Protein AF-A0A915APQ9-F1 (afdb_monomer_lite)

Structure (mmCIF, N/CA/C/O backbone):
data_AF-A0A915APQ9-F1
#
_entry.id   AF-A0A915APQ9-F1
#
loop_
_atom_site.group_PDB
_atom_site.id
_atom_site.type_symbol
_atom_site.label_atom_id
_atom_site.label_alt_id
_atom_site.label_comp_id
_atom_site.label_asym_id
_atom_site.label_entity_id
_atom_site.label_seq_id
_atom_site.pdbx_PDB_ins_code
_atom_site.Cartn_x
_atom_site.Cartn_y
_atom_site.Cartn_z
_atom_site.occupancy
_atom_site.B_iso_or_equiv
_atom_site.auth_seq_id
_atom_site.auth_comp_id
_atom_site.auth_asym_id
_atom_site.auth_atom_id
_atom_site.pdbx_PDB_model_num
ATOM 1 N N . ALA A 1 1 ? -46.929 1.017 49.444 1.00 63.69 1 ALA A N 1
ATOM 2 C CA . ALA A 1 1 ? -46.415 2.122 50.280 1.00 63.69 1 ALA A CA 1
ATOM 3 C C . ALA A 1 1 ? -45.073 1.771 50.927 1.00 63.69 1 ALA A C 1
ATOM 5 O O . ALA A 1 1 ? -44.061 2.223 50.421 1.00 63.69 1 ALA A O 1
ATOM 6 N N . GLN A 1 2 ? -45.010 0.938 51.979 1.00 65.94 2 GLN A N 1
ATOM 7 C CA . GLN A 1 2 ? -43.718 0.617 52.624 1.00 65.94 2 GLN A CA 1
ATOM 8 C C . GLN A 1 2 ? -42.772 -0.227 51.752 1.00 65.94 2 GLN A C 1
ATOM 10 O O . GLN A 1 2 ? -41.571 -0.003 51.766 1.00 65.94 2 GLN A O 1
ATOM 15 N N . ARG A 1 3 ? -43.302 -1.153 50.942 1.00 67.50 3 ARG A N 1
ATOM 16 C CA . ARG A 1 3 ? -42.493 -1.939 49.990 1.00 67.50 3 ARG A CA 1
ATOM 17 C C . ARG A 1 3 ? -41.857 -1.076 48.899 1.00 67.50 3 ARG A C 1
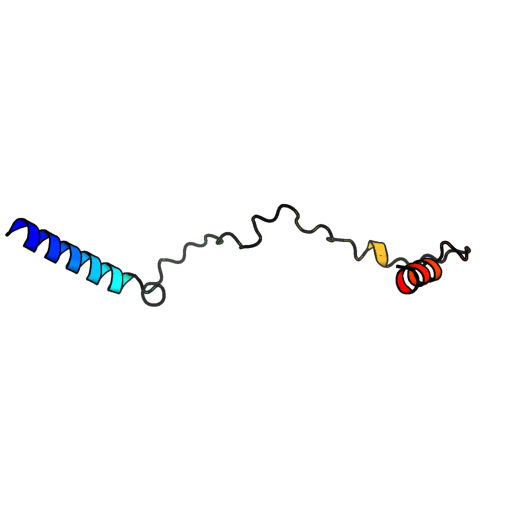ATOM 19 O O . ARG A 1 3 ? -40.716 -1.312 48.537 1.00 67.50 3 ARG A O 1
ATOM 26 N N . ASP A 1 4 ? -42.569 -0.057 48.431 1.00 74.25 4 ASP A N 1
ATOM 27 C CA . ASP A 1 4 ? -42.086 0.837 47.372 1.00 74.25 4 ASP A CA 1
ATOM 28 C C . ASP A 1 4 ? -40.976 1.762 47.888 1.00 74.25 4 ASP A C 1
ATOM 30 O O . ASP A 1 4 ? -40.023 2.038 47.168 1.00 74.25 4 ASP A O 1
ATOM 34 N N . ALA A 1 5 ? -41.058 2.175 49.160 1.00 80.00 5 ALA A N 1
ATOM 35 C CA . ALA A 1 5 ? -40.008 2.947 49.822 1.00 80.00 5 ALA A CA 1
ATOM 36 C C . ALA A 1 5 ? -38.712 2.135 49.986 1.00 80.00 5 ALA A C 1
ATOM 38 O O . ALA A 1 5 ? -37.636 2.640 49.690 1.00 80.00 5 ALA A O 1
ATOM 39 N N . VAL A 1 6 ? -38.822 0.858 50.369 1.00 81.25 6 VAL A N 1
ATOM 40 C CA . VAL A 1 6 ? -37.669 -0.054 50.476 1.00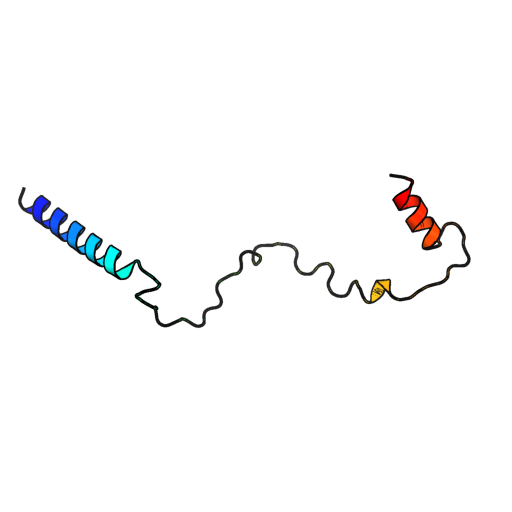 81.25 6 VAL A CA 1
ATOM 41 C C . VAL A 1 6 ? -37.027 -0.305 49.106 1.00 81.25 6 VAL A C 1
ATOM 43 O O . VAL A 1 6 ? -35.808 -0.316 48.989 1.00 81.25 6 VAL A O 1
ATOM 46 N N . ILE A 1 7 ? -37.831 -0.459 48.049 1.00 83.69 7 ILE A N 1
ATOM 47 C CA . ILE A 1 7 ? -37.318 -0.635 46.680 1.00 83.69 7 ILE A CA 1
ATOM 48 C C . ILE A 1 7 ? -36.584 0.625 46.204 1.00 83.69 7 ILE A C 1
ATOM 50 O O . ILE A 1 7 ? -35.527 0.512 45.587 1.00 83.69 7 ILE A O 1
ATOM 54 N N . ALA A 1 8 ? -37.120 1.813 46.492 1.00 82.38 8 ALA A N 1
ATOM 55 C CA . ALA A 1 8 ? -36.479 3.075 46.133 1.00 82.38 8 ALA A CA 1
ATOM 56 C C . ALA A 1 8 ? -35.138 3.270 46.863 1.00 82.38 8 ALA A C 1
ATOM 58 O O . ALA A 1 8 ? -34.158 3.676 46.243 1.00 82.38 8 ALA A O 1
ATOM 59 N N . GLU A 1 9 ? -35.076 2.919 48.148 1.00 84.00 9 GLU A N 1
ATOM 60 C CA . GLU A 1 9 ? -33.854 2.998 48.955 1.00 84.00 9 GLU A CA 1
ATOM 61 C C . GLU A 1 9 ? -32.776 2.011 48.468 1.00 84.00 9 GLU A C 1
ATOM 63 O O . GLU A 1 9 ? -31.603 2.369 48.343 1.00 84.00 9 GLU A O 1
ATOM 68 N N . GLU A 1 10 ? -33.168 0.787 48.102 1.00 81.44 10 GLU A N 1
ATOM 69 C CA . GLU A 1 10 ? -32.261 -0.202 47.505 1.00 81.44 10 GLU A CA 1
ATOM 70 C C . GLU A 1 10 ? -31.740 0.271 46.135 1.00 81.44 10 GLU A C 1
ATOM 72 O O . GLU A 1 10 ? -30.551 0.159 45.838 1.00 81.44 10 GLU A O 1
ATOM 77 N N . GLN A 1 11 ? -32.603 0.870 45.308 1.00 79.88 11 GLN A N 1
ATOM 78 C CA . GLN A 1 11 ? -32.206 1.451 44.022 1.00 79.88 11 GLN A CA 1
ATOM 79 C C . GLN A 1 11 ? -31.238 2.624 44.186 1.00 79.88 11 GLN A C 1
ATOM 81 O O . GLN A 1 11 ? -30.293 2.749 43.403 1.00 79.8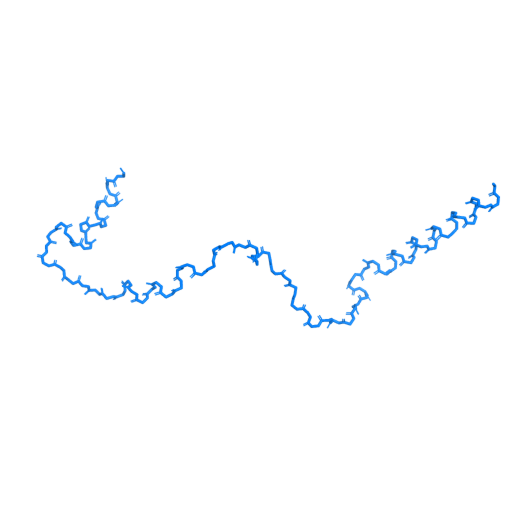8 11 GLN A O 1
ATOM 86 N N . GLU A 1 12 ? -31.436 3.470 45.198 1.00 81.81 12 GLU A N 1
ATOM 87 C CA . GLU A 1 12 ? -30.503 4.550 45.513 1.00 81.81 12 GLU A CA 1
ATOM 88 C C . GLU A 1 12 ? -29.155 4.018 45.992 1.00 81.81 12 GLU A C 1
ATOM 90 O O . GLU A 1 12 ? -28.126 4.509 45.526 1.00 81.81 12 GLU A O 1
ATOM 95 N N . ARG A 1 13 ? -29.135 2.976 46.830 1.00 83.06 13 ARG A N 1
ATOM 96 C CA . ARG A 1 13 ? -27.894 2.299 47.238 1.00 83.06 13 ARG A CA 1
ATOM 97 C C . ARG A 1 13 ? -27.132 1.707 46.056 1.00 83.06 13 ARG A C 1
ATOM 99 O O . ARG A 1 13 ? -25.936 1.938 45.923 1.00 83.06 13 ARG A O 1
ATOM 106 N N . ILE A 1 14 ? -27.821 1.001 45.163 1.00 80.38 14 ILE A N 1
ATOM 107 C CA . ILE A 1 14 ? -27.204 0.433 43.955 1.00 80.38 14 ILE A CA 1
ATOM 108 C C . ILE A 1 14 ? -26.670 1.553 43.051 1.00 80.38 14 ILE A C 1
ATOM 110 O O . ILE A 1 14 ? -25.603 1.440 42.446 1.00 80.38 14 ILE A O 1
ATOM 114 N N . ARG A 1 15 ? -27.395 2.671 42.952 1.00 80.88 15 ARG A N 1
ATOM 115 C CA . ARG A 1 15 ? -26.972 3.830 42.162 1.00 80.88 15 ARG A CA 1
ATOM 116 C C . ARG A 1 15 ? -25.729 4.499 42.747 1.00 80.88 15 ARG A C 1
ATOM 118 O O . ARG A 1 15 ? -24.838 4.850 41.975 1.00 80.88 15 ARG A O 1
ATOM 125 N N . THR A 1 16 ? -25.650 4.684 44.063 1.00 78.31 16 THR A N 1
ATOM 126 C CA . THR A 1 16 ? -24.472 5.286 44.709 1.00 78.31 16 THR A CA 1
ATOM 127 C C . THR A 1 16 ? -23.250 4.380 44.599 1.00 78.31 16 THR A C 1
ATOM 129 O O . THR A 1 16 ? -22.173 4.873 44.270 1.00 78.31 16 THR A O 1
ATOM 132 N N . GLU A 1 17 ? -23.423 3.067 44.756 1.00 77.75 17 GLU A N 1
ATOM 133 C CA . GLU A 1 17 ? -22.370 2.064 44.560 1.00 77.75 17 GLU A CA 1
ATOM 134 C C . GLU A 1 17 ? -21.839 2.067 43.115 1.00 77.75 17 GLU A C 1
ATOM 136 O O . GLU A 1 17 ? -20.632 2.162 42.891 1.00 77.75 17 GLU A O 1
ATOM 141 N N . ASN A 1 18 ? -22.727 2.091 42.116 1.00 76.25 18 ASN A N 1
ATOM 142 C CA . ASN A 1 18 ? -22.338 2.154 40.702 1.00 76.25 18 ASN A CA 1
ATOM 143 C C . ASN A 1 18 ? -21.637 3.467 40.319 1.00 76.25 18 ASN A C 1
ATOM 145 O O . ASN A 1 18 ? -20.725 3.457 39.496 1.00 76.25 18 ASN A O 1
ATOM 149 N N . ILE A 1 19 ? -22.041 4.604 40.894 1.00 75.12 19 ILE A N 1
ATOM 150 C CA . ILE A 1 19 ? -21.363 5.893 40.670 1.00 75.12 19 ILE A CA 1
ATOM 151 C C . ILE 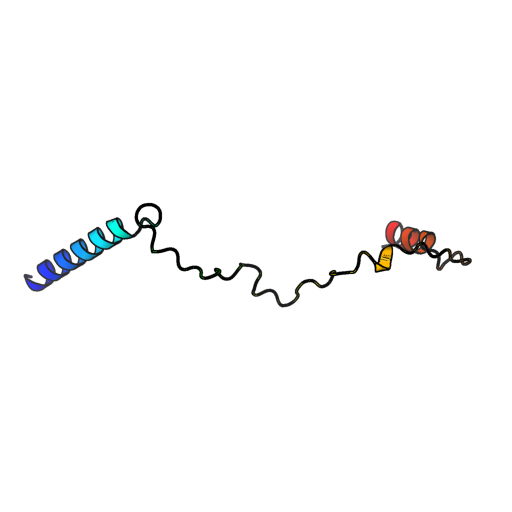A 1 19 ? -19.961 5.873 41.288 1.00 75.12 19 ILE A C 1
ATOM 153 O O . ILE A 1 19 ? -19.020 6.395 40.688 1.00 75.12 19 ILE A O 1
ATOM 157 N N . LEU A 1 20 ? -19.813 5.251 42.460 1.00 69.31 20 LEU A N 1
ATOM 158 C CA . LEU A 1 20 ? -18.536 5.144 43.159 1.00 69.31 20 LEU A CA 1
ATOM 159 C C . LEU A 1 20 ? -17.563 4.200 42.433 1.00 69.31 20 LEU A C 1
ATOM 161 O O . LEU A 1 20 ? -16.374 4.502 42.329 1.00 69.31 20 LEU A O 1
ATOM 165 N N . HIS A 1 21 ? -18.066 3.089 41.886 1.00 67.75 21 HIS A N 1
ATOM 166 C CA . HIS A 1 21 ? -17.251 2.082 41.200 1.00 67.75 21 HIS A CA 1
ATOM 167 C C . HIS A 1 21 ? -17.139 2.266 39.682 1.00 67.75 21 HIS A C 1
ATOM 169 O O . HIS A 1 21 ? -16.270 1.662 39.057 1.00 67.75 21 HIS A O 1
ATOM 175 N N . GLY A 1 22 ? -17.944 3.143 39.082 1.00 67.50 22 GLY A N 1
ATOM 176 C CA . GLY A 1 22 ? -17.969 3.388 37.640 1.00 67.50 22 GLY A CA 1
ATOM 177 C C . GLY A 1 22 ? -16.794 4.201 37.091 1.00 67.50 22 GLY A C 1
ATOM 178 O O . GLY A 1 22 ? -16.747 4.424 35.883 1.00 67.50 22 GLY A O 1
ATOM 179 N N . ASN A 1 23 ? -15.860 4.661 37.937 1.00 69.38 23 ASN A N 1
ATOM 180 C CA . ASN A 1 23 ? -14.659 5.367 37.495 1.00 69.38 23 ASN A CA 1
ATOM 181 C C . ASN A 1 23 ? -13.451 4.411 37.365 1.00 69.38 23 ASN A C 1
ATOM 183 O O . ASN A 1 23 ? -12.752 4.169 38.354 1.00 69.38 23 ASN A O 1
ATOM 187 N N . PRO A 1 24 ? -13.133 3.933 36.147 1.00 67.62 24 PRO A N 1
ATOM 188 C CA . PRO A 1 24 ? -12.001 3.037 35.904 1.00 67.62 24 PRO A CA 1
ATOM 189 C C . PRO A 1 24 ? -10.619 3.681 36.128 1.00 67.62 24 PRO A C 1
ATOM 191 O O . PRO A 1 24 ? -9.618 2.973 36.080 1.00 67.62 24 PRO A O 1
ATOM 194 N N . LEU A 1 25 ? -10.527 5.000 36.363 1.00 63.62 25 LEU A N 1
ATOM 195 C CA . LEU A 1 25 ? -9.280 5.669 36.770 1.00 63.62 25 LEU A CA 1
ATOM 196 C C . LEU A 1 25 ? -9.055 5.641 38.288 1.00 63.62 25 LEU A C 1
ATOM 198 O O . LEU A 1 25 ? -7.917 5.771 38.730 1.00 63.62 25 LEU A O 1
ATOM 202 N N . LEU A 1 26 ? -10.126 5.509 39.078 1.00 66.44 26 LEU A N 1
ATOM 203 C CA . LEU A 1 26 ? -10.058 5.479 40.544 1.00 66.44 26 LEU A CA 1
ATOM 204 C C . LEU A 1 26 ? -10.049 4.050 41.095 1.00 66.44 26 LEU A C 1
ATOM 206 O O . LEU A 1 26 ? -9.485 3.829 42.161 1.00 66.44 26 LEU A O 1
ATOM 210 N N . ASN A 1 27 ? -10.601 3.092 40.344 1.00 63.09 27 ASN A N 1
ATOM 211 C CA . ASN A 1 27 ? -10.541 1.666 40.651 1.00 63.09 27 ASN A CA 1
ATOM 212 C C . ASN A 1 27 ? -9.812 0.929 39.523 1.00 63.09 27 ASN A C 1
ATOM 214 O O . ASN A 1 27 ? -10.456 0.462 38.580 1.00 63.09 27 ASN A O 1
ATOM 218 N N . PRO A 1 28 ? -8.471 0.839 39.575 1.00 61.00 28 PRO A N 1
ATOM 219 C CA . PRO A 1 28 ? -7.758 -0.081 38.714 1.00 61.00 28 PRO A CA 1
ATOM 220 C C . PRO A 1 28 ? -8.151 -1.502 39.133 1.00 61.00 28 PRO A C 1
ATOM 222 O O . PRO A 1 28 ? -7.627 -2.038 40.108 1.00 61.00 28 PRO A O 1
ATOM 225 N N . GLU A 1 29 ? -9.089 -2.106 38.401 1.00 66.25 29 GLU A N 1
ATOM 226 C CA . GLU A 1 29 ? -9.250 -3.562 38.392 1.00 66.25 29 GLU A CA 1
ATOM 227 C C . GLU A 1 29 ? -7.854 -4.182 38.219 1.00 66.25 29 GLU A C 1
ATOM 229 O O . GLU A 1 29 ? -7.073 -3.656 37.409 1.00 66.25 29 GLU A O 1
ATOM 234 N N . PRO A 1 30 ? -7.493 -5.242 38.973 1.00 66.06 30 PRO A N 1
ATOM 235 C CA . PRO A 1 30 ? -6.209 -5.910 38.808 1.00 66.06 30 PRO A CA 1
ATOM 236 C C . PRO A 1 30 ? -6.046 -6.198 37.322 1.00 66.06 30 PRO A C 1
ATOM 238 O O . PRO A 1 30 ? -6.879 -6.882 36.733 1.00 66.06 30 PRO A O 1
ATOM 241 N N . ALA A 1 31 ? -5.056 -5.552 36.700 1.00 61.44 31 ALA A N 1
ATOM 242 C CA . ALA A 1 31 ? -4.936 -5.508 35.255 1.00 61.44 31 ALA A CA 1
ATOM 243 C C . ALA A 1 31 ? -4.732 -6.932 34.735 1.00 61.44 31 ALA A C 1
ATOM 245 O O . ALA A 1 31 ? -3.613 -7.441 34.695 1.00 61.44 31 ALA A O 1
ATOM 246 N N . ASP A 1 32 ? -5.834 -7.575 34.357 1.00 62.28 32 ASP A N 1
ATOM 247 C CA . ASP A 1 32 ? -5.829 -8.841 33.659 1.00 62.28 32 ASP A CA 1
ATOM 248 C C . ASP A 1 32 ? -4.940 -8.639 32.432 1.00 62.28 32 ASP A C 1
ATOM 250 O O . ASP A 1 32 ? -5.207 -7.778 31.587 1.00 62.28 32 ASP A O 1
ATOM 254 N N . PHE A 1 33 ? -3.871 -9.428 32.318 1.00 66.62 33 PHE A N 1
ATOM 255 C CA . PHE A 1 33 ? -2.953 -9.422 31.175 1.00 66.62 33 PHE A CA 1
ATOM 256 C C . PHE A 1 33 ? -3.625 -10.046 29.934 1.00 66.62 33 PHE A C 1
ATOM 258 O O . PHE A 1 33 ? -3.050 -10.847 29.201 1.00 66.62 33 PHE A O 1
ATOM 265 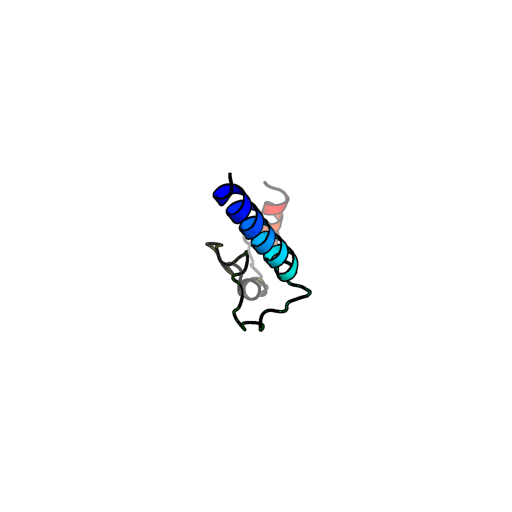N N . ARG A 1 34 ? -4.905 -9.737 29.710 1.00 69.19 34 ARG A N 1
ATOM 266 C CA . ARG A 1 34 ? -5.687 -10.177 28.565 1.00 69.19 34 ARG A CA 1
ATOM 267 C C . ARG A 1 34 ? -5.547 -9.127 27.480 1.00 69.19 34 ARG A C 1
ATOM 269 O O . ARG A 1 34 ? -5.990 -7.987 27.616 1.00 69.19 34 ARG A O 1
ATOM 276 N N . VAL A 1 35 ? -4.928 -9.531 26.377 1.00 73.00 35 VAL A N 1
ATOM 277 C CA . VAL A 1 35 ? -4.850 -8.719 25.163 1.00 73.00 35 VAL A CA 1
ATOM 278 C C . VAL A 1 35 ? -6.279 -8.453 24.683 1.00 73.00 35 VAL A C 1
ATOM 280 O O . VAL A 1 35 ? -6.989 -9.372 24.276 1.00 73.00 35 VAL A O 1
ATOM 283 N N . LYS A 1 36 ? -6.723 -7.195 24.777 1.00 74.94 36 LYS A N 1
ATOM 284 C CA . LYS A 1 36 ? -8.019 -6.763 24.240 1.00 74.94 36 LYS A CA 1
ATOM 285 C C . LYS A 1 36 ? -8.017 -6.949 22.723 1.00 74.94 36 LYS A C 1
ATOM 287 O O . LYS A 1 36 ? -7.056 -6.561 22.056 1.00 74.94 36 LYS A O 1
ATOM 292 N N . ARG A 1 37 ? -9.106 -7.523 22.200 1.00 80.75 37 ARG A N 1
ATOM 293 C CA . ARG A 1 37 ? -9.326 -7.721 20.762 1.00 80.75 37 ARG A CA 1
ATOM 294 C C . ARG A 1 37 ? -9.193 -6.387 20.034 1.00 80.75 37 ARG A C 1
ATOM 296 O O . ARG A 1 37 ? -9.784 -5.392 20.463 1.00 80.75 37 ARG A O 1
ATOM 303 N N . ARG A 1 38 ? -8.399 -6.354 18.968 1.00 79.62 38 ARG A N 1
ATOM 304 C CA . ARG A 1 38 ? -8.137 -5.112 18.237 1.00 79.62 38 ARG A CA 1
ATOM 305 C C . ARG A 1 38 ? -9.270 -4.838 17.252 1.00 79.62 38 ARG A C 1
ATOM 307 O O . ARG A 1 38 ? -9.932 -5.756 16.783 1.00 79.62 38 ARG A O 1
ATOM 314 N N . TRP A 1 39 ? -9.504 -3.566 16.938 1.00 85.50 39 TRP A N 1
ATOM 315 C CA . TRP A 1 39 ? -10.551 -3.153 15.993 1.00 85.50 39 TRP A CA 1
ATOM 316 C C . TRP A 1 39 ? -10.355 -3.757 14.597 1.00 85.50 39 TRP A C 1
ATOM 318 O O . TRP A 1 39 ? -11.313 -3.906 13.847 1.00 85.50 39 TRP A O 1
ATOM 328 N N . ASP A 1 40 ? -9.116 -4.109 14.256 1.00 82.44 40 ASP A N 1
ATOM 329 C CA . ASP A 1 40 ? -8.783 -4.712 12.985 1.00 82.44 40 ASP A CA 1
ATOM 330 C C . ASP A 1 40 ? -8.964 -6.237 12.985 1.00 82.44 40 ASP A C 1
ATOM 332 O O . ASP A 1 40 ? -8.992 -6.800 11.899 1.00 82.44 40 ASP A O 1
ATOM 336 N N . ASP A 1 41 ? -9.114 -6.933 14.119 1.00 81.88 41 ASP A N 1
ATOM 337 C CA . ASP A 1 41 ? -9.163 -8.413 14.166 1.00 81.88 41 ASP A CA 1
ATOM 338 C C . ASP A 1 41 ? -10.256 -9.039 13.274 1.00 81.88 41 ASP A C 1
ATOM 340 O O . ASP A 1 41 ? -10.052 -10.136 12.764 1.00 81.88 41 ASP A O 1
ATOM 344 N N . ASP A 1 42 ? -11.359 -8.330 13.002 1.00 85.06 42 ASP A N 1
ATOM 345 C CA . ASP A 1 42 ? -12.473 -8.819 12.164 1.00 85.06 42 ASP A CA 1
ATOM 346 C C . ASP A 1 42 ? -12.279 -8.611 10.648 1.00 85.06 42 ASP A C 1
ATOM 348 O O . ASP A 1 42 ? -13.169 -8.905 9.847 1.00 85.06 42 ASP A O 1
ATOM 352 N N . VAL A 1 43 ? -11.130 -8.091 10.207 1.00 86.75 43 VAL A N 1
ATOM 353 C CA . VAL A 1 43 ? -10.875 -7.873 8.776 1.00 86.75 43 VAL A CA 1
ATOM 354 C C . VAL A 1 43 ? -10.523 -9.194 8.082 1.00 86.75 43 VAL A C 1
ATOM 356 O O . VAL A 1 43 ? -9.537 -9.845 8.422 1.00 86.75 43 VAL A O 1
ATOM 359 N N . VAL A 1 44 ? -11.289 -9.537 7.041 1.00 88.25 44 VAL A N 1
ATOM 360 C CA . VAL A 1 44 ? -11.171 -10.790 6.265 1.00 88.25 44 VAL A CA 1
ATOM 361 C C . VAL A 1 44 ? -9.860 -10.946 5.482 1.00 88.25 44 VAL A C 1
ATOM 363 O O . VAL A 1 44 ? -9.453 -12.063 5.175 1.00 88.25 44 VAL A O 1
ATOM 366 N N . PHE A 1 45 ? -9.177 -9.842 5.168 1.00 89.75 45 PHE A N 1
ATOM 367 C CA . PHE A 1 45 ? -7.892 -9.845 4.469 1.00 89.75 45 PHE A CA 1
ATOM 368 C C . PHE A 1 45 ? -6.810 -9.202 5.330 1.00 89.75 45 PHE A C 1
ATOM 370 O O . PHE A 1 45 ? -6.899 -8.035 5.710 1.00 89.75 45 PHE A O 1
ATOM 377 N N . LYS A 1 46 ? -5.751 -9.960 5.609 1.00 88.38 46 LYS A N 1
ATOM 378 C CA . LYS A 1 46 ? -4.633 -9.526 6.446 1.00 88.38 46 LYS A CA 1
ATOM 379 C C . LYS A 1 46 ? -3.336 -9.612 5.662 1.00 88.38 46 LYS A C 1
ATOM 381 O O . LYS A 1 46 ? -3.052 -10.630 5.042 1.00 88.38 46 LYS A O 1
ATOM 386 N N . ASN A 1 47 ? -2.518 -8.563 5.743 1.00 87.62 47 ASN A N 1
ATOM 387 C CA . ASN A 1 47 ? -1.126 -8.583 5.283 1.00 87.62 47 ASN A CA 1
ATOM 388 C C . ASN A 1 47 ? -0.924 -8.976 3.799 1.00 87.62 47 ASN A C 1
ATOM 390 O O . ASN A 1 47 ? 0.106 -9.553 3.461 1.00 87.62 47 ASN A O 1
ATOM 394 N N . CYS A 1 48 ? -1.853 -8.633 2.897 1.00 87.62 48 CYS A N 1
ATOM 395 C CA . CYS A 1 48 ? -1.802 -9.034 1.478 1.00 87.62 48 CYS A CA 1
ATOM 396 C C . CYS A 1 48 ? -0.542 -8.564 0.728 1.00 87.62 48 CYS A C 1
ATOM 398 O O . CYS A 1 48 ? -0.130 -9.188 -0.244 1.00 87.62 48 CYS A O 1
ATOM 400 N N . ALA A 1 49 ? 0.076 -7.469 1.176 1.00 85.19 49 ALA A N 1
ATOM 401 C CA . ALA A 1 49 ? 1.291 -6.911 0.582 1.00 85.19 49 ALA A CA 1
ATOM 402 C C . ALA A 1 49 ? 2.584 -7.322 1.316 1.00 85.19 49 ALA A C 1
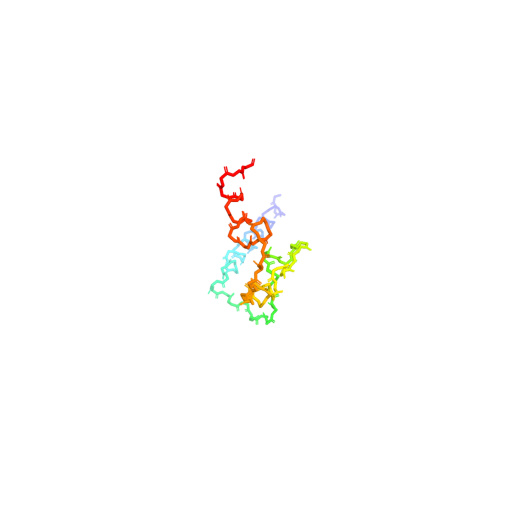ATOM 404 O O . ALA A 1 49 ? 3.657 -6.798 1.011 1.00 85.19 49 ALA A O 1
ATOM 405 N N . LYS A 1 50 ? 2.517 -8.238 2.294 1.00 86.69 50 LYS A N 1
ATOM 406 C CA . LYS A 1 50 ? 3.702 -8.668 3.049 1.00 86.69 50 LYS A CA 1
ATOM 407 C C . LYS A 1 50 ? 4.721 -9.312 2.100 1.00 86.69 50 LYS A C 1
ATOM 409 O O . LYS A 1 50 ? 4.409 -10.276 1.408 1.00 86.69 50 LYS A O 1
ATOM 414 N N . GLY A 1 51 ? 5.936 -8.762 2.057 1.00 81.38 51 GLY A N 1
ATOM 415 C CA . GLY A 1 51 ? 7.014 -9.243 1.182 1.00 81.38 51 GLY A CA 1
ATOM 416 C C . GLY A 1 51 ? 6.892 -8.820 -0.289 1.00 81.38 51 GLY A C 1
ATOM 417 O O . GLY A 1 51 ? 7.540 -9.407 -1.154 1.00 81.38 51 GLY A O 1
ATOM 418 N N . LEU A 1 52 ? 6.055 -7.829 -0.622 1.00 81.31 52 LEU A N 1
ATOM 419 C CA . LEU A 1 52 ? 5.968 -7.319 -1.997 1.00 81.31 52 LEU A CA 1
ATOM 420 C C . LEU A 1 52 ? 7.189 -6.462 -2.389 1.00 81.31 52 LEU A C 1
ATOM 422 O O . LEU A 1 52 ? 7.593 -6.479 -3.550 1.00 81.31 52 LEU A O 1
ATOM 426 N N . ASP A 1 53 ? 7.800 -5.754 -1.433 1.00 75.31 53 ASP A N 1
ATOM 427 C CA . ASP A 1 53 ? 8.930 -4.844 -1.686 1.00 75.31 53 ASP A CA 1
ATOM 428 C C . ASP A 1 53 ? 10.202 -5.549 -2.159 1.00 75.31 53 ASP A C 1
ATOM 430 O O . ASP A 1 53 ? 11.013 -4.941 -2.851 1.00 75.31 53 ASP A O 1
ATOM 434 N N . GLU A 1 54 ? 10.387 -6.823 -1.823 1.00 71.38 54 GLU A N 1
ATOM 435 C CA . GLU A 1 54 ? 11.541 -7.605 -2.280 1.00 71.38 54 GLU A CA 1
ATOM 436 C C . GLU A 1 54 ? 11.431 -7.937 -3.773 1.00 71.38 54 GLU A C 1
ATOM 438 O O . GLU A 1 54 ? 12.419 -7.880 -4.496 1.00 71.38 54 GLU A O 1
ATOM 443 N N . ARG A 1 55 ? 10.210 -8.168 -4.273 1.00 66.25 55 ARG A N 1
ATOM 444 C CA . ARG A 1 55 ? 9.960 -8.535 -5.677 1.00 66.25 55 ARG A CA 1
ATOM 445 C C . ARG A 1 55 ? 10.054 -7.365 -6.655 1.00 66.25 55 ARG A C 1
ATOM 447 O O . ARG A 1 55 ? 10.284 -7.580 -7.837 1.00 66.25 55 ARG A O 1
ATOM 454 N N . LYS A 1 56 ? 9.863 -6.128 -6.188 1.00 65.75 56 LYS A N 1
ATOM 455 C CA . LYS A 1 56 ? 9.901 -4.920 -7.036 1.00 65.75 56 LYS A CA 1
ATOM 456 C C . LYS A 1 56 ? 11.305 -4.336 -7.224 1.00 65.75 56 LYS A C 1
ATOM 458 O O . LYS A 1 56 ? 11.453 -3.366 -7.963 1.00 65.75 56 LYS A O 1
ATOM 463 N N . LYS A 1 57 ? 12.311 -4.865 -6.522 1.00 60.34 57 LYS A N 1
ATOM 464 C CA . LYS A 1 57 ? 13.641 -4.250 -6.430 1.00 60.34 57 LYS A CA 1
ATOM 465 C C . LYS A 1 57 ? 14.651 -4.748 -7.450 1.00 60.34 57 LYS A C 1
ATOM 467 O O . LYS A 1 57 ? 15.691 -4.115 -7.547 1.00 60.34 57 LYS A O 1
ATOM 472 N N . GLU A 1 58 ? 14.384 -5.816 -8.198 1.00 71.12 58 GLU A N 1
ATOM 473 C CA . GLU A 1 58 ? 15.314 -6.257 -9.241 1.00 71.12 58 GLU A CA 1
ATOM 474 C C . GLU A 1 58 ? 15.128 -5.406 -10.507 1.00 71.12 58 GLU A C 1
ATOM 476 O O . GLU A 1 58 ? 14.100 -5.531 -11.185 1.00 71.12 58 GLU A O 1
ATOM 481 N N . PRO A 1 59 ? 16.082 -4.514 -10.851 1.00 71.69 59 PRO A N 1
ATOM 482 C CA . PRO A 1 59 ? 16.013 -3.761 -12.091 1.00 71.69 59 PRO A CA 1
ATOM 483 C C . PRO A 1 59 ? 16.313 -4.711 -13.254 1.00 71.69 59 PRO A C 1
ATOM 485 O O . PRO A 1 59 ? 17.465 -4.920 -13.630 1.00 71.69 59 PRO A O 1
ATOM 488 N N . SER A 1 60 ? 15.271 -5.303 -13.832 1.00 79.38 60 SER A N 1
ATOM 489 C CA . SER A 1 60 ? 15.402 -6.055 -15.077 1.00 79.38 60 SER A CA 1
ATOM 490 C C . SER A 1 60 ? 15.388 -5.085 -16.259 1.00 79.38 60 SER A C 1
ATOM 492 O O . SER A 1 60 ? 14.416 -4.368 -16.505 1.00 79.38 60 SER A O 1
ATOM 494 N N . PHE A 1 61 ? 16.499 -5.029 -16.993 1.00 86.69 61 PHE A N 1
ATOM 495 C CA . PHE A 1 61 ? 16.520 -4.366 -18.290 1.00 86.69 61 PHE A CA 1
ATOM 496 C C . PHE A 1 61 ? 15.892 -5.296 -19.331 1.00 86.69 61 PHE A C 1
ATOM 498 O O . PHE A 1 61 ? 16.306 -6.446 -19.474 1.00 86.69 61 PHE A O 1
ATOM 505 N N . ILE A 1 62 ? 14.905 -4.789 -20.069 1.00 89.94 62 ILE A N 1
ATOM 506 C CA . ILE A 1 62 ? 14.240 -5.521 -21.147 1.00 89.94 62 ILE A CA 1
ATOM 507 C C . ILE A 1 62 ? 14.572 -4.814 -22.459 1.00 89.94 62 ILE A C 1
ATOM 509 O O . ILE A 1 62 ? 14.232 -3.645 -22.636 1.00 89.94 62 ILE A O 1
ATOM 513 N N . ASN A 1 63 ? 15.193 -5.534 -23.395 1.00 93.06 63 ASN A N 1
ATOM 514 C CA . ASN A 1 63 ? 15.430 -5.050 -24.756 1.00 93.06 63 ASN A CA 1
ATOM 515 C C . ASN A 1 63 ? 14.153 -5.173 -25.614 1.00 93.06 63 ASN A C 1
ATOM 517 O O . ASN A 1 63 ? 14.088 -5.959 -26.556 1.00 93.06 63 ASN A O 1
ATOM 521 N N . ASP A 1 64 ? 13.103 -4.458 -25.214 1.00 92.75 64 ASP A N 1
ATOM 522 C CA . ASP A 1 64 ? 11.810 -4.382 -25.896 1.00 92.75 64 ASP A CA 1
ATOM 523 C C . ASP A 1 64 ? 11.131 -3.056 -25.525 1.00 92.75 64 ASP A C 1
ATOM 525 O O . ASP A 1 64 ? 10.918 -2.761 -24.344 1.00 92.75 64 ASP A O 1
ATOM 529 N N . ALA A 1 65 ? 10.773 -2.256 -26.531 1.00 91.75 65 ALA A N 1
ATOM 530 C CA . ALA A 1 65 ? 10.198 -0.934 -26.320 1.00 91.75 65 ALA A CA 1
ATOM 531 C C . ALA A 1 65 ? 8.822 -0.975 -25.635 1.00 91.75 65 ALA A C 1
ATOM 533 O O . ALA A 1 65 ? 8.555 -0.107 -24.810 1.00 91.75 65 ALA A O 1
ATOM 534 N N . ILE A 1 66 ? 7.976 -1.972 -25.918 1.00 92.00 66 ILE A N 1
ATOM 535 C CA . ILE A 1 66 ? 6.593 -2.029 -25.411 1.00 92.00 66 ILE A CA 1
ATOM 536 C C . ILE A 1 66 ? 6.471 -2.766 -24.075 1.00 92.00 66 ILE A C 1
ATOM 538 O O . ILE A 1 66 ? 5.554 -2.502 -23.301 1.00 92.00 66 ILE A O 1
ATOM 542 N N . ARG A 1 67 ? 7.402 -3.673 -23.767 1.00 90.75 67 ARG A N 1
ATOM 543 C CA . ARG A 1 67 ? 7.397 -4.427 -22.499 1.00 90.75 67 ARG A CA 1
ATOM 544 C C . ARG A 1 67 ? 8.278 -3.816 -21.415 1.00 90.75 67 ARG A C 1
ATOM 546 O O . ARG A 1 67 ? 8.263 -4.294 -20.283 1.00 90.75 67 ARG A O 1
ATOM 553 N N . SER A 1 68 ? 9.029 -2.767 -21.743 1.00 91.50 68 SER A N 1
ATOM 554 C CA . SER A 1 68 ? 9.854 -2.052 -20.775 1.00 91.50 68 SER A CA 1
ATOM 555 C C . SER A 1 68 ? 9.027 -1.470 -19.619 1.00 91.50 68 SER A C 1
ATOM 557 O O . SER A 1 68 ? 7.888 -1.025 -19.789 1.00 91.50 68 SER A O 1
ATOM 559 N N . GLU A 1 69 ? 9.640 -1.401 -18.433 1.00 90.00 69 GLU A N 1
ATOM 560 C CA . GLU A 1 69 ? 9.092 -0.693 -17.266 1.00 90.00 69 GLU A CA 1
ATOM 561 C C . GLU A 1 69 ? 8.702 0.752 -17.595 1.00 90.00 69 GLU A C 1
ATOM 563 O O . GLU A 1 69 ? 7.701 1.266 -17.094 1.00 90.00 69 GLU A O 1
ATOM 568 N N . PHE A 1 70 ? 9.489 1.402 -18.456 1.00 91.75 70 PHE A N 1
ATOM 569 C CA . PHE A 1 70 ? 9.220 2.754 -18.921 1.00 91.75 70 PHE A CA 1
ATOM 570 C C . PHE A 1 70 ? 7.893 2.828 -19.676 1.00 91.75 70 PHE A C 1
ATOM 572 O O . PHE A 1 70 ? 7.042 3.642 -19.326 1.00 91.75 70 PHE A O 1
ATOM 579 N N . HIS A 1 71 ? 7.694 1.962 -20.672 1.00 93.94 71 HIS A N 1
ATOM 580 C CA . HIS A 1 71 ? 6.477 1.974 -21.474 1.00 93.94 71 HIS A CA 1
ATOM 581 C C . HIS A 1 71 ? 5.245 1.611 -20.649 1.00 93.94 71 HIS A C 1
ATOM 583 O O . HIS A 1 71 ? 4.224 2.282 -20.764 1.00 93.94 71 HIS A O 1
ATOM 589 N N . ARG A 1 72 ? 5.350 0.632 -19.738 1.00 91.94 72 ARG A N 1
ATOM 590 C CA . ARG A 1 72 ? 4.247 0.292 -18.828 1.00 91.94 72 ARG A CA 1
ATOM 591 C C . ARG A 1 72 ? 3.822 1.488 -17.969 1.00 91.94 72 ARG A C 1
ATOM 593 O O . ARG A 1 72 ? 2.637 1.801 -17.915 1.00 91.94 72 ARG A O 1
ATOM 600 N N . LYS A 1 73 ? 4.784 2.194 -17.359 1.00 93.00 73 LYS A N 1
ATOM 601 C CA . LYS A 1 73 ? 4.522 3.411 -16.565 1.00 93.00 73 LYS A CA 1
ATOM 602 C C . LYS A 1 73 ? 4.010 4.573 -17.415 1.00 93.00 73 LYS A C 1
ATOM 604 O O . LYS A 1 73 ? 3.201 5.364 -16.942 1.00 93.00 73 LYS A O 1
ATOM 609 N N . PHE A 1 74 ? 4.492 4.704 -18.650 1.00 95.44 74 PHE A N 1
ATOM 610 C CA . PHE A 1 74 ? 4.013 5.716 -19.587 1.00 95.44 74 PHE A CA 1
ATOM 611 C C . PHE A 1 74 ? 2.537 5.486 -19.922 1.00 95.44 74 PHE A C 1
ATOM 613 O O . PHE A 1 74 ? 1.735 6.407 -19.782 1.00 95.44 74 PHE A O 1
ATOM 620 N N . MET A 1 75 ? 2.170 4.255 -20.286 1.00 96.44 75 MET A N 1
ATOM 621 C CA . MET A 1 75 ? 0.786 3.903 -20.592 1.00 96.44 75 MET A CA 1
ATOM 622 C C . MET A 1 75 ? -0.126 4.107 -19.379 1.00 96.44 75 MET A C 1
ATOM 624 O O . MET A 1 75 ? -1.117 4.803 -19.516 1.00 96.44 75 MET A O 1
ATOM 628 N N . GLU A 1 76 ? 0.245 3.631 -18.185 1.00 94.75 76 GLU A N 1
ATOM 629 C CA . GLU A 1 76 ? -0.534 3.848 -16.948 1.00 94.75 76 GLU A CA 1
ATOM 630 C C . GLU A 1 76 ? -0.733 5.338 -16.607 1.00 94.75 76 GLU A C 1
ATOM 632 O O . GLU A 1 76 ? -1.765 5.734 -16.068 1.00 94.75 76 GLU A O 1
ATOM 637 N N . LYS A 1 77 ? 0.258 6.187 -16.912 1.00 96.25 77 LYS A N 1
ATOM 638 C CA . LYS A 1 77 ? 0.207 7.621 -16.604 1.00 96.25 77 LYS A CA 1
ATOM 639 C C . LYS A 1 77 ? -0.636 8.421 -17.596 1.00 96.25 77 LYS A C 1
ATOM 641 O O . LYS A 1 77 ? -1.298 9.374 -17.188 1.00 96.25 77 LYS A O 1
ATOM 646 N N . TYR A 1 78 ? -0.540 8.105 -18.885 1.00 97.00 78 TYR A N 1
ATOM 647 C CA . TYR A 1 78 ? -1.108 8.932 -19.957 1.00 97.00 78 TYR A CA 1
ATOM 648 C C . TYR A 1 78 ? -2.347 8.323 -20.617 1.00 97.00 78 TYR A C 1
ATOM 650 O O . TYR A 1 78 ? -3.064 9.036 -21.315 1.00 97.00 78 TYR A O 1
ATOM 658 N N . ILE A 1 79 ? -2.621 7.041 -20.381 1.00 92.19 79 ILE A N 1
ATOM 659 C CA . ILE A 1 79 ? -3.804 6.332 -20.863 1.00 92.19 79 ILE A CA 1
ATOM 660 C C . ILE A 1 79 ? -4.534 5.777 -19.638 1.00 92.19 79 ILE A C 1
ATOM 662 O O . ILE A 1 79 ? -3.944 5.065 -18.829 1.00 92.19 79 ILE A O 1
ATOM 666 N N . LYS A 1 80 ? -5.805 6.148 -19.482 1.00 75.19 80 LYS A N 1
ATOM 667 C CA . LYS A 1 80 ? -6.638 5.785 -18.332 1.00 75.19 80 LYS A CA 1
ATOM 668 C C . LYS A 1 80 ? -7.702 4.773 -18.723 1.00 75.19 80 LYS A C 1
ATOM 670 O O . LYS A 1 80 ? -8.256 4.936 -19.833 1.00 75.19 80 LYS A O 1
#

Foldseek 3Di:
DVVVVVVVVVVVVVVVVCVVPVDCVVDVDPPDPDDPDDPCNPPPDPPPCPPVVVVVPDPDDDPDPCPDPVNVVVCVVPPD

Secondary structure (DSSP, 8-state):
-HHHHHHHHHHHHHHHHHHHH--TTTS--------PPPTTTT-S---TTTTHHHHT------S-TTTSHHHHHHHHHH--

Organism: Parascaris univalens (NCBI:txid6257)

Sequence (80 aa):
AQRDAVIAEEQERIRTENILHGNPLLNPEPADFRVKRRWDDDVVFKNCAKGLDERKKEPSFINDAIRSEFHRKFMEKYIK

pLDDT: mean 79.61, std 10.43, range [60.34, 97.0]

InterPro domains:
  IPR006973 Pre-mRNA-splicing factor Cwf15/Cwc15 [PF04889] (4-80)
  IPR006973 Pre-mRNA-splicing factor Cwf15/Cwc15 [PTHR12718] (8-80)

Radius of gyration: 32.12 Å; chains: 1; bounding box: 63×20×79 Å